Protein AF-A0A7S2I6R6-F1 (afdb_monomer_lite)

pLDDT: mean 76.91, std 14.5, range [29.58, 95.88]

Structure (mmCIF, N/CA/C/O backbone):
data_AF-A0A7S2I6R6-F1
#
_entry.id   AF-A0A7S2I6R6-F1
#
loop_
_atom_site.group_PDB
_atom_site.id
_atom_site.type_symbol
_atom_site.label_atom_id
_atom_site.label_alt_id
_atom_site.label_comp_id
_atom_site.label_asym_id
_atom_site.label_entity_id
_atom_site.label_seq_id
_atom_site.pdbx_PDB_ins_code
_atom_site.Cartn_x
_atom_site.Cartn_y
_atom_site.Cartn_z
_atom_site.occupancy
_atom_site.B_iso_or_equiv
_atom_site.auth_seq_id
_atom_site.auth_comp_id
_atom_site.auth_asym_id
_atom_site.auth_atom_id
_atom_site.pdbx_PDB_model_num
ATOM 1 N N . PRO A 1 1 ? -7.762 11.841 -21.781 1.00 38.41 1 PRO A N 1
ATOM 2 C CA . PRO A 1 1 ? -8.751 11.111 -20.954 1.00 38.41 1 PRO A CA 1
ATOM 3 C C . PRO A 1 1 ? -8.078 10.496 -19.719 1.00 38.41 1 PRO A C 1
ATOM 5 O O . PRO A 1 1 ? -7.236 9.614 -19.857 1.00 38.41 1 PRO A O 1
ATOM 8 N N . TYR A 1 2 ? -8.389 11.022 -18.534 1.00 29.58 2 TYR A N 1
ATOM 9 C CA . TYR A 1 2 ? -7.893 10.494 -17.261 1.00 29.58 2 TYR A CA 1
ATOM 10 C C . TYR A 1 2 ? -8.480 9.099 -17.013 1.00 29.58 2 TYR A C 1
ATOM 12 O O . TYR A 1 2 ? -9.667 8.882 -17.266 1.00 29.58 2 TYR A O 1
ATOM 20 N N . ARG A 1 3 ? -7.649 8.150 -16.565 1.00 45.06 3 ARG A N 1
ATOM 21 C CA . ARG A 1 3 ? -8.108 6.829 -16.115 1.00 45.06 3 ARG A CA 1
ATOM 22 C C . ARG A 1 3 ? -8.208 6.878 -14.596 1.00 45.06 3 ARG A C 1
ATOM 24 O O . ARG A 1 3 ? -7.299 7.355 -13.925 1.00 45.06 3 ARG A O 1
ATOM 31 N N . THR A 1 4 ? -9.317 6.397 -14.053 1.00 44.97 4 THR A N 1
ATOM 32 C CA . THR A 1 4 ? -9.467 6.268 -12.605 1.00 44.97 4 THR A CA 1
ATOM 33 C C . THR A 1 4 ? -8.579 5.120 -12.131 1.00 44.97 4 THR A C 1
ATOM 35 O O . THR A 1 4 ? -8.768 3.988 -12.580 1.00 44.97 4 THR A O 1
ATOM 38 N N . CYS A 1 5 ? -7.646 5.383 -11.216 1.00 53.59 5 CYS A N 1
ATOM 39 C CA . CYS A 1 5 ? -6.795 4.370 -10.577 1.00 53.59 5 CYS A CA 1
ATOM 40 C C . CYS A 1 5 ? -7.573 3.509 -9.552 1.00 53.59 5 CYS A C 1
ATOM 42 O O . CYS A 1 5 ? -7.037 3.124 -8.523 1.00 53.59 5 CYS A O 1
ATOM 44 N N . GLY A 1 6 ? -8.860 3.240 -9.797 1.00 50.69 6 GLY A N 1
ATOM 45 C CA . GLY A 1 6 ? -9.802 2.627 -8.856 1.00 50.69 6 GLY A CA 1
ATOM 46 C C . GLY A 1 6 ? -11.183 3.292 -8.901 1.00 50.69 6 GLY A C 1
ATOM 47 O O . GLY A 1 6 ? -11.328 4.425 -9.352 1.00 50.69 6 GLY A O 1
ATOM 48 N N . ARG A 1 7 ? -12.228 2.578 -8.463 1.00 43.31 7 ARG A N 1
ATOM 49 C CA . ARG A 1 7 ? -13.580 3.144 -8.289 1.00 43.31 7 ARG A CA 1
ATOM 50 C C . ARG A 1 7 ? -13.543 4.191 -7.169 1.00 43.31 7 ARG A C 1
ATOM 52 O O . ARG A 1 7 ? -12.806 3.998 -6.208 1.00 43.31 7 ARG A O 1
ATOM 59 N N . GLN A 1 8 ? -14.355 5.250 -7.268 1.00 38.25 8 GLN A N 1
ATOM 60 C CA . GLN A 1 8 ? -14.525 6.217 -6.179 1.00 38.25 8 GLN A CA 1
ATOM 61 C C . GLN A 1 8 ? -14.907 5.459 -4.904 1.00 38.25 8 GLN A C 1
ATOM 63 O O . GLN A 1 8 ? -15.956 4.816 -4.827 1.00 38.25 8 GLN A O 1
ATOM 68 N N . VAL A 1 9 ? -13.991 5.471 -3.950 1.00 46.72 9 VAL A N 1
ATOM 69 C CA . VAL A 1 9 ? -14.149 4.861 -2.640 1.00 46.72 9 VAL A CA 1
ATOM 70 C C . VAL A 1 9 ? -14.868 5.829 -1.722 1.00 46.72 9 VAL A C 1
ATOM 72 O O . VAL A 1 9 ? -14.730 7.039 -1.870 1.00 46.72 9 VAL A O 1
ATOM 75 N N . SER A 1 10 ? -15.580 5.307 -0.725 1.00 47.38 10 SER A N 1
ATOM 76 C CA . SER A 1 10 ? -16.106 6.106 0.392 1.00 47.38 10 SER A CA 1
ATOM 77 C C . SER A 1 10 ? -15.007 6.829 1.188 1.00 47.38 10 SER A C 1
ATOM 79 O O . SER A 1 10 ? -15.317 7.610 2.076 1.00 47.38 10 SER A O 1
ATOM 81 N N . CYS A 1 11 ? -13.738 6.544 0.889 1.00 54.91 11 CYS A N 1
ATOM 82 C CA . CYS A 1 11 ? -12.579 6.869 1.688 1.00 54.91 11 CYS A CA 1
ATOM 83 C C . CYS A 1 11 ? -11.327 6.969 0.806 1.00 54.91 11 CYS A C 1
ATOM 85 O O . CYS A 1 11 ? -10.865 5.964 0.263 1.00 54.91 11 CYS A O 1
ATOM 87 N N . GLU A 1 12 ? -10.795 8.177 0.642 1.00 52.97 12 GLU A N 1
ATOM 88 C CA . GLU A 1 12 ? -9.566 8.441 -0.103 1.00 52.97 12 GLU A CA 1
ATOM 89 C C . GLU A 1 12 ? -8.425 8.742 0.876 1.00 52.97 12 GLU A C 1
ATOM 91 O O . GLU A 1 12 ? -8.527 9.660 1.688 1.00 52.97 12 GLU A O 1
ATOM 96 N N . LEU A 1 13 ? -7.338 7.966 0.800 1.00 55.78 13 LEU A N 1
ATOM 97 C CA . LEU A 1 13 ? -6.190 8.106 1.697 1.00 55.78 13 LEU A CA 1
ATOM 98 C C . LEU A 1 13 ? -5.440 9.411 1.387 1.00 55.78 13 LEU A C 1
ATOM 100 O O . LEU A 1 13 ? -4.683 9.478 0.420 1.00 55.78 13 LEU A O 1
ATOM 104 N N . THR A 1 14 ? -5.608 10.443 2.217 1.00 53.66 14 THR A N 1
ATOM 105 C CA . THR A 1 14 ? -4.808 11.674 2.122 1.00 53.66 14 THR A CA 1
ATOM 106 C C . THR A 1 14 ? -3.714 11.693 3.182 1.00 53.66 14 THR A C 1
ATOM 108 O O . THR A 1 14 ? -3.999 11.760 4.376 1.00 53.66 14 THR A O 1
ATOM 111 N N . PHE A 1 15 ? -2.450 11.694 2.761 1.00 55.38 15 PHE A N 1
ATOM 112 C CA . PHE A 1 15 ? -1.300 11.642 3.672 1.00 55.38 15 PHE A CA 1
ATOM 113 C C . PHE A 1 15 ? -0.752 13.027 4.089 1.00 55.38 15 PHE A C 1
ATOM 115 O O . PHE A 1 15 ? 0.248 13.128 4.797 1.00 55.38 15 PHE A O 1
ATOM 122 N N . GLY A 1 16 ? -1.432 14.115 3.705 1.00 42.81 16 GLY A N 1
ATOM 123 C CA . GLY A 1 16 ? -0.960 15.501 3.857 1.00 42.81 16 GLY A CA 1
ATOM 124 C C . GLY A 1 16 ? -0.881 16.065 5.286 1.00 42.81 16 GLY A C 1
ATOM 125 O O . GLY A 1 16 ? -0.536 17.233 5.444 1.00 42.81 16 GLY A O 1
ATOM 126 N N . LYS A 1 17 ? -1.210 15.286 6.328 1.00 46.38 17 LYS A N 1
ATOM 127 C CA . LYS A 1 17 ? -1.156 15.713 7.747 1.00 46.38 17 LYS A CA 1
ATOM 128 C C . LYS A 1 17 ? -0.178 14.904 8.606 1.00 46.38 17 LYS A C 1
ATOM 130 O O . LYS A 1 17 ? -0.161 15.060 9.825 1.00 46.38 17 LYS A O 1
ATOM 135 N N . SER A 1 18 ? 0.613 14.030 7.996 1.00 51.03 18 SER A N 1
ATOM 136 C CA . SER A 1 18 ? 1.527 13.144 8.711 1.00 51.03 18 SER A CA 1
ATOM 137 C C . SER A 1 18 ? 2.811 13.854 9.135 1.00 51.03 18 SER A C 1
ATOM 139 O O . SER A 1 18 ? 3.472 14.507 8.331 1.00 51.03 18 SER A O 1
ATOM 141 N N . THR A 1 19 ? 3.198 13.690 10.399 1.00 49.16 19 THR A N 1
ATOM 142 C CA . THR A 1 19 ? 4.530 14.064 10.890 1.00 49.16 19 THR A CA 1
ATOM 143 C C . THR A 1 19 ? 5.494 12.907 10.666 1.00 49.16 19 THR A C 1
ATOM 145 O O . THR A 1 19 ? 5.375 11.866 11.310 1.00 49.16 19 THR A O 1
ATOM 148 N N . PHE A 1 20 ? 6.443 13.096 9.750 1.00 55.03 20 PHE A N 1
ATOM 149 C CA . PHE A 1 20 ? 7.509 12.139 9.460 1.00 55.03 20 PHE A CA 1
ATOM 150 C C . PHE A 1 20 ? 8.756 12.474 10.273 1.00 55.03 20 PHE A C 1
ATOM 152 O O . PHE A 1 20 ? 9.159 13.633 10.355 1.00 55.03 20 PHE A O 1
ATOM 159 N N . GLY A 1 21 ? 9.377 11.451 10.850 1.00 45.06 21 GLY A N 1
ATOM 160 C CA . GLY A 1 21 ? 10.742 11.519 11.359 1.00 45.06 21 GLY A CA 1
ATOM 161 C C . GLY A 1 21 ? 11.643 10.622 10.518 1.00 45.06 21 GLY A C 1
ATOM 162 O O . GLY A 1 21 ? 11.170 9.664 9.908 1.00 45.06 21 GLY A O 1
ATOM 163 N N . THR A 1 22 ? 12.945 10.900 10.497 1.00 49.72 22 THR A N 1
ATOM 164 C CA . THR A 1 22 ? 13.928 9.932 9.999 1.00 49.72 22 THR A CA 1
ATOM 165 C C . THR A 1 22 ? 13.887 8.714 10.919 1.00 49.72 22 THR A C 1
ATOM 167 O O . THR A 1 22 ? 14.319 8.793 12.068 1.00 49.72 22 THR A O 1
ATOM 170 N N . LEU A 1 23 ? 13.325 7.607 10.439 1.00 56.19 23 LEU A N 1
ATOM 171 C CA . LEU A 1 23 ? 13.268 6.352 11.182 1.00 56.19 23 LEU A CA 1
ATOM 172 C C . LEU A 1 23 ? 14.428 5.469 10.731 1.00 56.19 23 LEU A C 1
ATOM 174 O O . LEU A 1 23 ? 14.513 5.099 9.563 1.00 56.19 23 LEU A O 1
ATOM 178 N N . SER A 1 24 ? 15.324 5.153 11.661 1.00 51.16 24 SER A N 1
ATOM 179 C CA . SER A 1 24 ? 16.373 4.151 11.496 1.00 51.16 24 SER A CA 1
ATOM 180 C C . SER A 1 24 ? 16.211 3.079 12.574 1.00 51.16 24 SER A C 1
ATOM 182 O O . SER A 1 24 ? 15.862 3.380 13.715 1.00 51.16 24 SER A O 1
ATOM 184 N N . GLY A 1 25 ? 16.427 1.817 12.206 1.00 56.78 25 GLY A N 1
ATOM 185 C CA . GLY A 1 25 ? 16.282 0.671 13.106 1.00 56.78 25 GLY A CA 1
ATOM 186 C C . GLY A 1 25 ? 15.392 -0.438 12.545 1.00 56.78 25 GLY A C 1
ATOM 187 O O . GLY A 1 25 ? 14.707 -0.276 11.535 1.00 56.78 25 GLY A O 1
ATOM 188 N N . SER A 1 26 ? 15.432 -1.594 13.205 1.00 64.44 26 SER A N 1
ATOM 189 C CA . SER A 1 26 ? 14.762 -2.829 12.776 1.00 64.44 26 SER A CA 1
ATOM 190 C C . SER A 1 26 ? 13.263 -2.876 13.084 1.00 64.44 26 SER A C 1
ATOM 192 O O . SER A 1 26 ? 12.553 -3.687 12.493 1.00 64.44 26 SER A O 1
ATOM 194 N N . ALA A 1 27 ? 12.781 -2.010 13.976 1.00 75.81 27 ALA A N 1
ATOM 195 C CA . ALA A 1 27 ? 11.371 -1.849 14.298 1.00 75.81 27 ALA A CA 1
ATOM 196 C C . ALA A 1 27 ? 11.008 -0.366 14.280 1.00 75.81 27 ALA A C 1
ATOM 198 O O . ALA A 1 27 ? 11.709 0.464 14.861 1.00 75.81 27 ALA A O 1
ATOM 199 N N . TRP A 1 28 ? 9.910 -0.038 13.612 1.00 82.12 28 TRP A N 1
ATOM 200 C CA . TRP A 1 28 ? 9.432 1.332 13.488 1.00 82.12 28 TRP A CA 1
ATOM 201 C C . TRP A 1 28 ? 7.915 1.353 13.333 1.00 82.12 28 TRP A C 1
ATOM 203 O O . TRP A 1 28 ? 7.313 0.373 12.897 1.00 82.12 28 TRP A O 1
ATOM 213 N N . SER A 1 29 ? 7.291 2.473 13.687 1.00 85.25 29 SER A N 1
ATOM 214 C CA . SER A 1 29 ? 5.860 2.678 13.487 1.00 85.25 29 SER A CA 1
ATOM 215 C C . SER A 1 29 ? 5.602 4.087 12.974 1.00 85.25 29 SER A C 1
ATOM 217 O O . SER A 1 29 ? 6.142 5.054 13.513 1.00 85.25 29 SER A O 1
ATOM 219 N N . VAL A 1 30 ? 4.793 4.196 11.922 1.00 83.62 30 VAL A N 1
ATOM 220 C CA . VAL A 1 30 ? 4.329 5.470 11.370 1.00 83.62 30 VAL A CA 1
ATOM 221 C C . VAL A 1 30 ? 2.817 5.494 11.391 1.00 83.62 30 VAL A C 1
ATOM 223 O O . VAL A 1 30 ? 2.160 4.597 10.866 1.00 83.62 30 VAL A O 1
ATOM 226 N N . ARG A 1 31 ? 2.273 6.561 11.972 1.00 85.00 31 ARG A N 1
ATOM 227 C CA . ARG A 1 31 ? 0.846 6.849 11.967 1.00 85.00 31 ARG A CA 1
ATOM 228 C C . ARG A 1 31 ? 0.546 7.913 10.927 1.00 85.00 31 ARG A C 1
ATOM 230 O O . ARG A 1 31 ? 1.072 9.023 10.980 1.00 85.00 31 ARG A O 1
ATOM 237 N N . TYR A 1 32 ? -0.354 7.578 10.023 1.00 81.62 32 TYR A N 1
ATOM 238 C CA . TYR A 1 32 ? -0.952 8.493 9.076 1.00 81.62 32 TYR A CA 1
ATOM 239 C C . TYR A 1 32 ? -2.341 8.865 9.602 1.00 81.62 32 TYR A C 1
ATOM 241 O O . TYR A 1 32 ? -3.229 8.008 9.618 1.00 81.62 32 TYR A O 1
ATOM 249 N N . PRO A 1 33 ? -2.525 10.093 10.118 1.00 81.69 33 PRO A N 1
ATOM 250 C CA . PRO A 1 33 ? -3.761 10.463 10.777 1.00 81.69 33 PRO A CA 1
ATOM 251 C C . PRO A 1 33 ? -4.868 10.763 9.767 1.00 81.69 33 PRO A C 1
ATOM 253 O O . PRO A 1 33 ? -4.613 11.408 8.750 1.00 81.69 33 PRO A O 1
ATOM 256 N N . ARG A 1 34 ? -6.105 10.377 10.100 1.00 81.19 34 ARG A N 1
ATOM 257 C CA . ARG A 1 34 ? -7.321 10.672 9.320 1.00 81.19 34 ARG A CA 1
ATOM 258 C C . ARG A 1 34 ? -7.172 10.354 7.830 1.00 81.19 34 ARG A C 1
ATOM 260 O O . ARG A 1 34 ? -7.457 11.187 6.974 1.00 81.19 34 ARG A O 1
ATOM 267 N N . VAL A 1 35 ? -6.717 9.142 7.527 1.00 77.56 35 VAL A N 1
ATOM 268 C CA . VAL A 1 35 ? -6.674 8.635 6.150 1.00 77.56 35 VAL A CA 1
ATOM 269 C C . VAL A 1 35 ? -8.066 8.282 5.618 1.00 77.56 35 VAL A C 1
ATOM 271 O O . VAL A 1 35 ? -8.223 8.028 4.431 1.00 77.56 35 VAL A O 1
ATOM 274 N N . CYS A 1 36 ? -9.065 8.235 6.498 1.00 76.62 36 CYS A N 1
ATOM 275 C CA . CYS A 1 36 ? -10.445 7.914 6.176 1.00 76.62 36 CYS A CA 1
ATOM 276 C C . CYS A 1 36 ? -11.395 8.656 7.106 1.00 76.62 36 CYS A C 1
ATOM 278 O O . CYS A 1 36 ? -11.098 8.758 8.296 1.00 76.62 36 CYS A O 1
ATOM 280 N N . ASP A 1 37 ? -12.563 9.040 6.602 1.00 77.75 37 ASP A N 1
ATOM 281 C CA . ASP A 1 37 ? -13.734 9.343 7.423 1.00 77.75 37 ASP A CA 1
ATOM 282 C C . ASP A 1 37 ? -14.814 8.300 7.095 1.00 77.75 37 ASP A C 1
ATOM 284 O O . ASP A 1 37 ? -15.485 8.383 6.067 1.00 77.75 37 ASP A O 1
ATOM 288 N N . ASP A 1 38 ? -14.948 7.276 7.939 1.00 75.94 38 ASP A N 1
ATOM 289 C CA . ASP A 1 38 ? -15.975 6.243 7.785 1.00 75.94 38 ASP A CA 1
ATOM 290 C C . ASP A 1 38 ? -17.261 6.660 8.512 1.00 75.94 38 ASP A C 1
ATOM 292 O O . ASP A 1 38 ? -17.224 7.199 9.620 1.00 75.94 38 ASP A O 1
ATOM 296 N N . ALA A 1 39 ? -18.418 6.419 7.893 1.00 73.38 39 ALA A N 1
ATOM 297 C CA . ALA A 1 39 ? -19.704 6.853 8.439 1.00 73.38 39 ALA A CA 1
ATOM 298 C C . ALA A 1 39 ? -20.082 6.144 9.755 1.00 73.38 39 ALA A C 1
ATOM 300 O O . ALA A 1 39 ? -20.822 6.713 10.556 1.00 73.38 39 ALA A O 1
ATOM 301 N N . GLU A 1 40 ? -19.595 4.920 9.982 1.00 73.00 40 GLU A N 1
ATOM 302 C CA . GLU A 1 40 ? -19.869 4.121 11.181 1.00 73.00 40 GLU A CA 1
ATOM 303 C C . GLU A 1 40 ? -18.715 4.218 12.197 1.00 73.00 40 GLU A C 1
ATOM 305 O O . GLU A 1 40 ? -18.954 4.400 13.392 1.00 73.00 40 GLU A O 1
ATOM 310 N N . ALA A 1 41 ? -17.463 4.117 11.740 1.00 71.44 41 ALA A N 1
ATOM 311 C CA . ALA A 1 41 ? -16.276 4.106 12.598 1.00 71.44 41 ALA A CA 1
ATOM 312 C C . ALA A 1 41 ? -15.730 5.506 12.936 1.00 71.44 41 ALA A C 1
ATOM 314 O O . ALA A 1 41 ? -14.920 5.643 13.860 1.00 71.44 41 ALA A O 1
ATOM 315 N N . GLY A 1 42 ? -16.180 6.543 12.225 1.00 82.12 42 GLY A N 1
ATOM 316 C CA . GLY A 1 42 ? -15.641 7.894 12.328 1.00 82.12 42 GLY A CA 1
ATOM 317 C C . GLY A 1 42 ? -14.271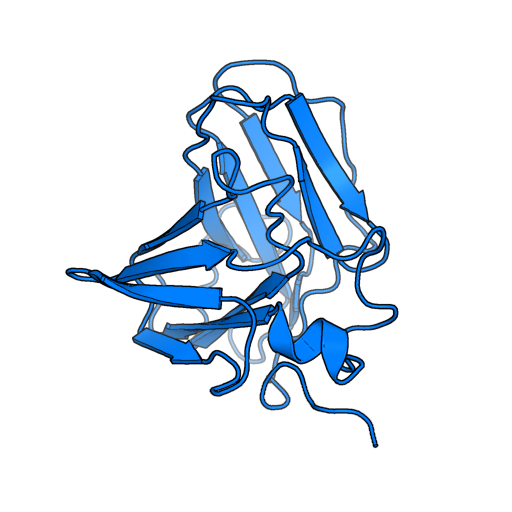 8.027 11.645 1.00 82.12 42 GLY A C 1
ATOM 318 O O . GLY A 1 42 ? -13.942 7.245 10.750 1.00 82.12 42 GLY A O 1
ATOM 319 N N . PRO A 1 43 ? -13.455 9.025 12.030 1.00 87.38 43 PRO A N 1
ATOM 320 C CA . PRO A 1 43 ? -12.137 9.223 11.437 1.00 87.38 43 PRO A CA 1
ATOM 321 C C . PRO A 1 43 ? -11.200 8.047 11.761 1.00 87.38 43 PRO A C 1
ATOM 323 O O . PRO A 1 43 ? -11.127 7.603 12.910 1.00 87.38 43 PRO A O 1
ATOM 326 N N . ILE A 1 44 ? -10.449 7.572 10.766 1.00 86.56 44 ILE A N 1
ATOM 327 C CA . ILE A 1 44 ? -9.536 6.420 10.856 1.00 86.56 44 ILE A CA 1
ATOM 328 C C . ILE A 1 44 ? -8.103 6.864 10.558 1.00 86.56 44 ILE A C 1
ATOM 330 O O . ILE A 1 44 ? -7.855 7.573 9.584 1.00 86.56 44 ILE A O 1
ATOM 334 N N . ASP A 1 45 ? -7.154 6.387 11.357 1.00 87.81 45 ASP A N 1
ATOM 335 C CA . ASP A 1 45 ? -5.722 6.469 11.085 1.00 87.81 45 ASP A CA 1
ATOM 336 C C . ASP A 1 45 ? -5.215 5.147 10.485 1.00 87.81 45 ASP A C 1
ATOM 338 O O . ASP A 1 45 ? -5.658 4.063 10.876 1.00 87.81 45 ASP A O 1
ATOM 342 N N . LEU A 1 46 ? -4.231 5.228 9.586 1.00 86.25 46 LEU A N 1
ATOM 343 C CA . LEU A 1 46 ? -3.428 4.079 9.166 1.00 86.25 46 LEU A CA 1
ATOM 344 C C . LEU A 1 46 ? -2.150 4.045 9.997 1.00 86.25 46 LEU A C 1
ATOM 346 O O . LEU A 1 46 ? -1.403 5.021 10.029 1.00 86.25 46 LEU A O 1
ATOM 350 N N . VAL A 1 47 ? -1.862 2.911 10.619 1.00 88.19 47 VAL A N 1
ATOM 351 C CA . VAL A 1 47 ? -0.592 2.657 11.298 1.00 88.19 47 VAL A CA 1
ATOM 352 C C . VAL A 1 47 ? 0.178 1.618 10.497 1.00 88.19 47 VAL A C 1
ATOM 354 O O . VAL A 1 47 ? -0.293 0.496 10.325 1.00 88.19 47 VAL A O 1
ATOM 357 N N . LEU A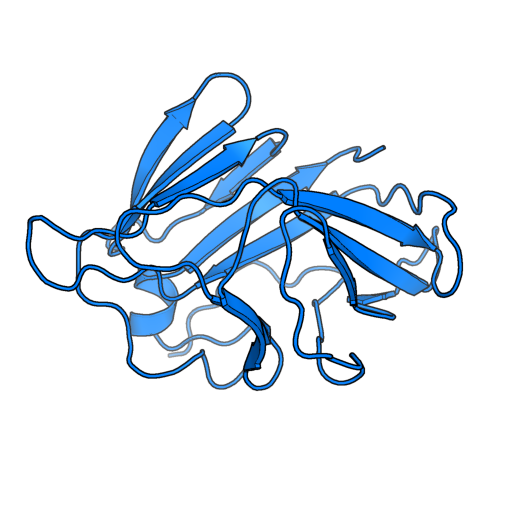 1 48 ? 1.353 1.996 9.998 1.00 87.00 48 LEU A N 1
ATOM 358 C CA . LEU A 1 48 ? 2.314 1.065 9.416 1.00 87.00 48 LEU A CA 1
ATOM 359 C C . LEU A 1 48 ? 3.352 0.704 10.470 1.00 87.00 48 LEU A C 1
ATOM 361 O O . LEU A 1 48 ? 4.006 1.592 11.014 1.00 87.00 48 LEU A O 1
ATOM 365 N N . THR A 1 49 ? 3.520 -0.588 10.725 1.00 88.88 49 THR A N 1
ATOM 366 C CA . THR A 1 49 ? 4.526 -1.117 11.649 1.00 88.88 49 THR A CA 1
ATOM 367 C C . THR A 1 49 ? 5.525 -1.950 10.868 1.00 88.88 49 THR A C 1
ATOM 369 O O . THR A 1 49 ? 5.168 -2.976 10.290 1.00 88.88 49 THR A O 1
ATOM 372 N N . GLY A 1 50 ? 6.778 -1.508 10.830 1.00 87.75 50 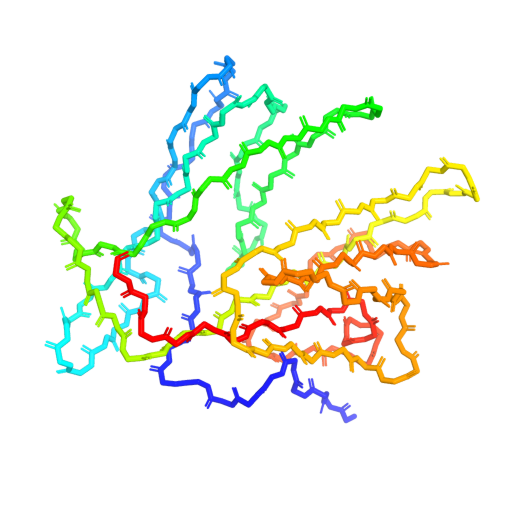GLY A N 1
ATOM 373 C CA . GLY A 1 50 ? 7.866 -2.231 10.189 1.00 87.75 50 GLY A CA 1
ATOM 374 C C . GLY A 1 50 ? 8.536 -3.229 11.124 1.00 87.75 50 GLY A C 1
ATOM 375 O O . GLY A 1 50 ? 8.801 -2.927 12.285 1.00 87.75 50 GLY A O 1
ATOM 376 N N . HIS A 1 51 ? 8.864 -4.396 10.572 1.00 86.25 51 HIS A N 1
ATOM 377 C CA . HIS A 1 51 ? 9.579 -5.499 11.235 1.00 86.25 51 HIS A CA 1
ATOM 378 C C . HIS A 1 51 ? 10.970 -5.727 10.639 1.00 86.25 51 HIS A C 1
ATOM 380 O O . HIS A 1 51 ? 11.564 -6.800 10.757 1.00 86.25 51 HIS A O 1
ATOM 386 N N . SER A 1 52 ? 11.439 -4.774 9.845 1.00 84.56 52 SER A N 1
ATOM 387 C CA . SER A 1 52 ? 12.692 -4.846 9.110 1.00 84.56 52 SER A CA 1
ATOM 388 C C . SER A 1 52 ? 13.238 -3.442 8.917 1.00 84.56 52 SER A C 1
ATOM 390 O O . SER A 1 52 ? 12.479 -2.470 8.879 1.00 84.56 52 SER A O 1
ATOM 392 N N . GLU A 1 53 ? 14.554 -3.355 8.750 1.00 79.88 53 GLU A N 1
ATOM 393 C CA . GLU A 1 53 ? 15.213 -2.090 8.457 1.00 79.88 53 GLU A CA 1
ATOM 394 C C . GLU A 1 53 ? 14.726 -1.517 7.125 1.00 79.88 53 GLU A C 1
ATOM 396 O O . GLU A 1 53 ? 14.702 -2.191 6.091 1.00 79.88 53 GLU A O 1
ATOM 401 N N . VAL A 1 54 ? 14.366 -0.240 7.171 1.00 80.44 54 VAL A N 1
ATOM 402 C CA . VAL A 1 54 ? 14.103 0.603 6.007 1.00 80.44 54 VAL A CA 1
ATOM 403 C C . VAL A 1 54 ? 15.089 1.762 6.029 1.00 80.44 54 VAL A C 1
ATOM 405 O O . VAL A 1 54 ? 15.639 2.107 7.074 1.00 80.44 54 VAL A O 1
ATOM 408 N N . GLN A 1 55 ? 15.330 2.363 4.869 1.00 80.19 55 GLN A N 1
ATOM 409 C CA . GLN A 1 55 ? 16.158 3.562 4.768 1.00 80.19 55 GLN A CA 1
ATOM 410 C C . GLN A 1 55 ? 15.395 4.808 5.230 1.00 80.19 55 GLN A C 1
ATOM 412 O O . GLN A 1 55 ? 16.001 5.750 5.736 1.00 80.19 55 GLN A O 1
ATOM 417 N N . GLY A 1 56 ? 14.074 4.815 5.053 1.00 76.62 56 GLY A N 1
ATOM 418 C CA . GLY A 1 56 ? 13.226 5.911 5.490 1.00 76.62 56 GLY A CA 1
ATOM 419 C C . GLY A 1 56 ? 11.749 5.648 5.237 1.00 76.62 56 GLY A C 1
ATOM 420 O O . GLY A 1 56 ? 11.377 4.791 4.433 1.00 76.62 56 GLY A O 1
ATOM 421 N N . VAL A 1 57 ? 10.918 6.411 5.940 1.00 76.06 57 VAL A N 1
ATOM 422 C CA . VAL A 1 57 ? 9.475 6.498 5.719 1.00 76.06 57 VAL A CA 1
ATOM 423 C C . VAL A 1 57 ? 9.122 7.975 5.633 1.00 76.06 57 VAL A C 1
ATOM 425 O O . VAL A 1 57 ? 9.600 8.777 6.436 1.00 76.06 57 VAL A O 1
ATOM 428 N N . GLY A 1 58 ? 8.315 8.344 4.648 1.00 74.44 58 GLY A N 1
ATOM 429 C CA . GLY A 1 58 ? 8.051 9.734 4.308 1.00 74.44 58 GLY A CA 1
ATOM 430 C C . GLY A 1 58 ? 6.700 9.939 3.639 1.00 74.44 58 GLY A C 1
ATOM 431 O O . GLY A 1 58 ? 5.832 9.059 3.639 1.00 74.44 58 GLY A O 1
ATOM 432 N N . SER A 1 59 ? 6.550 11.121 3.046 1.00 75.38 59 SER A N 1
ATOM 433 C CA . SER A 1 59 ? 5.486 11.420 2.091 1.00 75.38 59 SER A CA 1
ATOM 434 C C . SER A 1 59 ? 6.062 11.991 0.808 1.00 75.38 59 SER A C 1
ATOM 436 O O . SER A 1 59 ? 7.062 12.706 0.824 1.00 75.38 59 SER A O 1
ATOM 438 N N . SER A 1 60 ? 5.368 11.711 -0.289 1.00 72.12 60 SER A N 1
ATOM 439 C CA . SER A 1 60 ? 5.586 12.332 -1.587 1.00 72.12 60 SER A CA 1
ATOM 440 C C . SER A 1 60 ? 4.247 12.880 -2.066 1.00 72.12 60 SER A C 1
ATOM 442 O O . SER A 1 60 ? 3.364 12.134 -2.487 1.00 72.12 60 SER A O 1
ATOM 444 N N . GLY A 1 61 ? 4.043 14.189 -1.900 1.00 71.75 61 GLY A N 1
ATOM 445 C CA . GLY A 1 61 ? 2.750 14.825 -2.158 1.00 71.75 61 GLY A CA 1
ATOM 446 C C . GLY A 1 61 ? 1.632 14.216 -1.296 1.00 71.75 61 GLY A C 1
ATOM 447 O O . GLY A 1 61 ? 1.781 14.149 -0.074 1.00 71.75 61 GLY A O 1
ATOM 448 N N . PRO A 1 62 ? 0.507 13.771 -1.886 1.00 71.81 62 PRO A N 1
ATOM 449 C CA . PRO A 1 62 ? -0.591 13.192 -1.126 1.00 71.81 62 PRO A CA 1
ATOM 450 C C . PRO A 1 62 ? -0.366 11.725 -0.744 1.00 71.81 62 PRO A C 1
ATOM 452 O O . PRO A 1 62 ? -1.305 11.154 -0.206 1.00 71.81 62 PRO A O 1
ATOM 455 N N . TYR A 1 63 ? 0.813 11.131 -0.992 1.00 75.88 63 TYR A N 1
ATOM 456 C CA . TYR A 1 63 ? 1.119 9.707 -0.783 1.00 75.88 63 TYR A CA 1
ATOM 457 C C . TYR A 1 63 ? 2.111 9.458 0.355 1.00 75.88 63 TYR A C 1
ATOM 459 O O . TYR A 1 63 ? 2.984 10.285 0.613 1.00 75.88 63 TYR A O 1
ATOM 467 N N . GLY A 1 64 ? 2.026 8.285 0.988 1.00 75.56 64 GLY A N 1
ATOM 468 C CA . GLY A 1 64 ? 3.093 7.747 1.834 1.00 75.56 64 GLY A CA 1
ATOM 469 C C . GLY A 1 64 ? 4.210 7.115 0.997 1.00 75.56 64 GLY A C 1
ATOM 470 O O . GLY A 1 64 ? 3.947 6.517 -0.044 1.00 75.56 64 GLY A O 1
ATOM 471 N N . GLU A 1 65 ? 5.450 7.229 1.463 1.00 77.69 65 GLU A N 1
ATOM 472 C CA . GLU A 1 65 ? 6.635 6.652 0.822 1.00 77.69 65 GLU A CA 1
ATOM 473 C C . GLU A 1 65 ? 7.417 5.792 1.822 1.00 77.69 65 GLU A C 1
ATOM 475 O O . GLU A 1 65 ? 7.570 6.170 2.984 1.00 77.69 65 GLU A O 1
ATOM 480 N N . VAL A 1 66 ? 7.928 4.645 1.366 1.00 78.38 66 VAL A N 1
ATOM 481 C CA . VAL A 1 66 ? 8.859 3.796 2.122 1.00 78.38 66 VAL A CA 1
ATOM 482 C C . VAL A 1 66 ? 10.071 3.517 1.244 1.00 78.38 66 VAL A C 1
ATOM 484 O O . VAL A 1 66 ? 9.940 2.947 0.162 1.00 78.38 66 VAL A O 1
ATOM 487 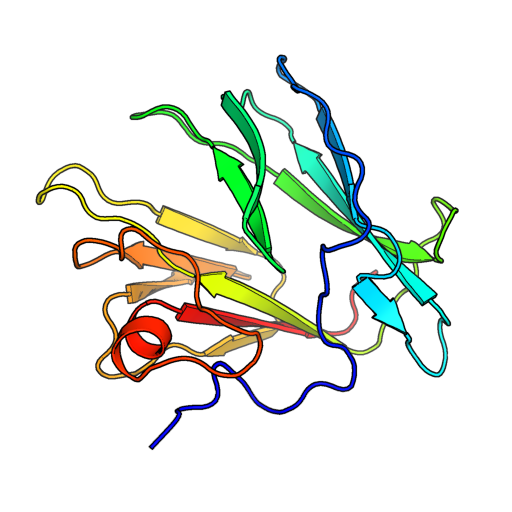N N . THR A 1 67 ? 11.257 3.882 1.720 1.00 79.94 67 THR A N 1
ATOM 488 C CA . THR A 1 67 ? 12.517 3.665 1.006 1.00 79.94 67 THR A CA 1
ATOM 489 C C . THR A 1 67 ? 13.190 2.393 1.518 1.00 79.94 67 THR A C 1
ATOM 491 O O . THR A 1 67 ? 13.522 2.285 2.701 1.00 79.94 67 THR A O 1
ATOM 494 N N . ILE A 1 68 ? 13.423 1.424 0.632 1.00 79.81 68 ILE A N 1
ATOM 495 C CA . ILE A 1 68 ? 14.081 0.148 0.951 1.00 79.81 68 ILE A CA 1
ATOM 496 C C . ILE A 1 68 ? 15.438 0.107 0.231 1.00 79.81 68 ILE A C 1
ATOM 498 O O . ILE A 1 68 ? 15.472 0.334 -0.980 1.00 79.81 68 ILE A O 1
ATOM 502 N N . PRO A 1 69 ? 16.559 -0.194 0.920 1.00 79.44 69 PRO A N 1
ATOM 503 C CA . PRO A 1 69 ? 17.855 -0.309 0.260 1.00 79.44 69 PRO A CA 1
ATOM 504 C C . PRO A 1 69 ? 17.862 -1.400 -0.818 1.00 79.44 69 PRO A C 1
ATOM 506 O O . PRO A 1 69 ? 17.250 -2.459 -0.659 1.00 79.44 69 PRO A O 1
ATOM 509 N N . ALA A 1 70 ? 18.622 -1.179 -1.892 1.00 80.50 70 ALA A N 1
ATOM 510 C CA . ALA A 1 70 ? 18.768 -2.161 -2.962 1.00 80.50 70 ALA A CA 1
ATOM 511 C C . ALA A 1 70 ? 19.239 -3.527 -2.422 1.00 80.50 70 ALA A C 1
ATOM 513 O O . ALA A 1 70 ? 20.144 -3.616 -1.589 1.00 80.50 70 ALA A O 1
ATOM 514 N N . GLY A 1 71 ? 18.609 -4.605 -2.898 1.00 81.81 71 GLY A N 1
ATOM 515 C CA . GLY A 1 71 ? 18.905 -5.976 -2.464 1.00 81.81 71 GLY A CA 1
ATOM 516 C C . GLY A 1 71 ? 18.388 -6.339 -1.066 1.00 81.81 71 GLY A C 1
ATOM 517 O O . GLY A 1 71 ? 18.690 -7.428 -0.576 1.00 81.81 71 GLY A O 1
ATOM 518 N N . LYS A 1 72 ? 17.620 -5.460 -0.412 1.00 85.62 72 LYS A N 1
ATOM 519 C CA . LYS A 1 72 ? 16.951 -5.735 0.866 1.00 85.62 72 LYS A CA 1
ATOM 520 C C . LYS A 1 72 ? 15.452 -5.939 0.667 1.00 85.62 72 LYS A C 1
ATOM 522 O O . LYS A 1 72 ? 14.891 -5.666 -0.390 1.00 85.62 72 LYS A O 1
ATOM 527 N N . SER A 1 73 ? 14.808 -6.438 1.711 1.00 86.62 73 SER A N 1
ATOM 528 C CA . SER A 1 73 ? 13.359 -6.588 1.795 1.00 86.62 73 SER A CA 1
ATOM 529 C C . SER A 1 73 ? 12.877 -6.007 3.112 1.00 86.62 73 SER A C 1
ATOM 531 O O . SER A 1 73 ? 13.529 -6.218 4.136 1.00 86.62 73 SER A O 1
ATOM 533 N N . ALA A 1 74 ? 11.718 -5.358 3.094 1.00 85.50 74 ALA A N 1
ATOM 534 C CA . ALA A 1 74 ? 11.033 -4.937 4.304 1.00 85.50 74 ALA A CA 1
ATOM 535 C C . ALA A 1 74 ? 9.735 -5.726 4.481 1.00 85.50 74 ALA A C 1
ATOM 537 O O . ALA A 1 74 ? 9.011 -5.971 3.514 1.00 85.50 74 ALA A O 1
ATOM 538 N N . ARG A 1 75 ? 9.437 -6.106 5.725 1.00 90.50 75 ARG A N 1
ATOM 539 C CA . ARG A 1 75 ? 8.119 -6.596 6.128 1.00 90.50 75 ARG A CA 1
ATOM 540 C C . ARG A 1 75 ? 7.429 -5.522 6.955 1.00 90.50 75 ARG A C 1
ATOM 542 O O . ARG A 1 75 ? 8.035 -4.971 7.872 1.00 90.50 75 ARG A O 1
ATOM 549 N N . MET A 1 76 ? 6.167 -5.260 6.640 1.00 88.44 76 MET A N 1
ATOM 550 C CA . MET A 1 76 ? 5.339 -4.277 7.330 1.00 88.44 76 MET A CA 1
ATOM 551 C C . MET A 1 76 ? 3.945 -4.849 7.556 1.00 88.44 76 MET A C 1
ATOM 553 O O . MET A 1 76 ? 3.436 -5.560 6.688 1.00 88.44 76 MET A O 1
ATOM 557 N N . ASP A 1 77 ? 3.340 -4.491 8.681 1.00 90.75 77 ASP A N 1
ATOM 558 C CA . ASP A 1 77 ? 1.918 -4.693 8.935 1.00 90.75 77 ASP A CA 1
ATOM 559 C C . ASP A 1 77 ? 1.197 -3.343 8.862 1.00 90.75 77 ASP A C 1
ATOM 561 O O . ASP A 1 77 ? 1.729 -2.316 9.291 1.00 90.75 77 ASP A O 1
ATOM 565 N N . ALA A 1 78 ? -0.010 -3.353 8.303 1.00 87.69 78 ALA A N 1
ATOM 566 C CA . ALA A 1 78 ? -0.874 -2.189 8.186 1.00 87.69 78 ALA A CA 1
ATOM 567 C C . ALA A 1 78 ? -2.116 -2.388 9.059 1.00 87.69 78 ALA A C 1
ATOM 569 O O . ALA A 1 78 ? -2.854 -3.352 8.860 1.00 87.69 78 ALA A O 1
ATOM 570 N N . SER A 1 79 ? -2.359 -1.460 9.982 1.00 89.75 79 SER A N 1
ATOM 571 C CA . SER A 1 79 ? -3.501 -1.491 10.898 1.00 89.75 79 SER A CA 1
ATOM 572 C C . SER A 1 79 ? -4.354 -0.238 10.749 1.00 89.75 79 SER A C 1
ATOM 574 O O . SER A 1 79 ? -3.827 0.870 10.649 1.00 89.75 79 SER A O 1
ATOM 576 N N . LEU A 1 80 ? -5.677 -0.405 10.778 1.00 88.50 80 LEU A N 1
ATOM 577 C CA . LEU A 1 80 ? -6.634 0.700 10.765 1.00 88.50 80 LEU A CA 1
ATOM 578 C C . LEU A 1 80 ? -7.207 0.908 12.164 1.00 88.50 80 LEU A C 1
ATOM 580 O O . LEU A 1 80 ? -7.858 0.022 12.720 1.00 88.50 80 LEU A O 1
ATOM 584 N N . VAL A 1 81 ? -6.978 2.090 12.727 1.00 90.81 81 VAL A N 1
ATOM 585 C CA . VAL A 1 81 ? -7.368 2.432 14.102 1.00 90.81 81 VAL A CA 1
ATOM 586 C C . VAL A 1 81 ? -8.202 3.705 14.128 1.00 90.81 81 VAL A C 1
ATOM 588 O O . VAL A 1 81 ? -8.088 4.548 13.242 1.00 90.81 81 VAL A O 1
ATOM 591 N N . ARG A 1 82 ? -9.065 3.866 15.131 1.00 90.88 82 ARG A N 1
ATOM 592 C CA . ARG A 1 82 ? -9.855 5.091 15.307 1.00 90.88 82 ARG A CA 1
ATOM 593 C C . ARG A 1 82 ? -8.913 6.257 15.567 1.00 90.88 82 ARG A C 1
ATOM 595 O O . ARG A 1 82 ? -7.959 6.114 16.340 1.00 90.88 82 ARG A O 1
ATOM 602 N N . ALA A 1 83 ? -9.191 7.400 14.949 1.00 89.81 83 ALA A N 1
ATOM 603 C CA . ALA A 1 83 ? -8.247 8.504 14.912 1.00 89.81 83 ALA A CA 1
ATOM 604 C C . ALA A 1 83 ? -7.814 8.968 16.304 1.00 89.81 83 ALA A C 1
ATOM 606 O O . ALA A 1 83 ? -8.638 9.179 17.195 1.00 89.81 83 ALA A O 1
ATOM 607 N N . GLY A 1 84 ? -6.502 9.136 16.476 1.00 86.75 84 GLY A N 1
ATOM 608 C CA . GLY A 1 84 ? -5.898 9.527 17.751 1.00 86.75 84 GLY A CA 1
ATOM 609 C C . GLY A 1 84 ? -5.894 8.434 18.826 1.00 86.75 84 GLY A C 1
ATOM 610 O O . GLY A 1 84 ? -5.567 8.728 19.973 1.00 86.75 84 GLY A O 1
ATOM 611 N N . THR A 1 85 ? -6.242 7.189 18.486 1.00 90.38 85 THR A N 1
ATOM 612 C CA . THR A 1 85 ? -6.251 6.049 19.417 1.00 90.38 85 THR A CA 1
ATOM 613 C C . THR A 1 85 ? -5.550 4.823 18.820 1.00 90.38 85 THR A C 1
ATOM 615 O O . THR A 1 85 ? -5.220 4.801 17.634 1.00 90.38 85 THR A O 1
ATOM 618 N N . ASP A 1 86 ? -5.366 3.781 19.632 1.00 91.00 86 ASP A N 1
ATOM 619 C CA . ASP A 1 86 ? -4.909 2.450 19.195 1.00 91.00 86 ASP A CA 1
ATOM 620 C C . ASP A 1 86 ? -6.063 1.439 19.070 1.00 91.00 86 ASP A C 1
ATOM 622 O O . ASP A 1 86 ? -5.844 0.242 18.899 1.00 91.00 86 ASP A O 1
ATOM 626 N N . LEU A 1 87 ? -7.313 1.904 19.171 1.00 91.31 87 LEU A N 1
ATOM 627 C CA . LEU A 1 87 ? -8.489 1.045 19.056 1.00 91.31 87 LEU A CA 1
ATOM 628 C C . LEU A 1 87 ? -8.764 0.736 17.586 1.00 91.31 87 LEU A C 1
ATOM 630 O O . LEU A 1 87 ? -8.851 1.659 16.781 1.00 91.31 87 LEU A O 1
ATOM 634 N N . ALA A 1 88 ? -8.971 -0.534 17.242 1.00 90.19 88 ALA A N 1
ATOM 635 C CA . ALA A 1 88 ? -9.287 -0.943 15.875 1.00 90.19 88 ALA A CA 1
ATOM 636 C C . ALA A 1 88 ? -10.542 -0.224 15.328 1.00 90.19 88 ALA A C 1
ATOM 638 O O . ALA A 1 88 ? -11.559 -0.090 16.022 1.00 90.19 88 ALA A O 1
ATOM 639 N N . ALA A 1 89 ? -10.462 0.267 14.086 1.00 86.44 89 ALA A N 1
ATOM 640 C CA . ALA A 1 89 ? -11.561 0.974 13.418 1.00 86.44 89 ALA A CA 1
ATOM 641 C C . ALA A 1 89 ? -12.526 0.042 12.667 1.00 86.44 89 ALA A C 1
ATOM 643 O O . ALA A 1 89 ? -13.662 0.432 12.429 1.00 86.44 89 ALA A O 1
ATOM 644 N N . ASN A 1 90 ? -12.097 -1.174 12.321 1.00 83.69 90 ASN A N 1
ATOM 645 C CA . ASN A 1 90 ? -12.888 -2.219 11.655 1.00 83.69 90 ASN A CA 1
ATOM 646 C C . ASN A 1 90 ? -13.817 -1.733 10.517 1.00 83.69 90 ASN A C 1
ATOM 648 O O . ASN A 1 90 ? -15.015 -2.035 10.543 1.00 83.69 90 ASN A O 1
ATOM 652 N N . PRO A 1 91 ? -13.316 -0.982 9.515 1.00 81.38 91 PRO A N 1
ATOM 653 C CA . PRO A 1 91 ? -14.153 -0.570 8.395 1.00 81.38 91 PRO A CA 1
ATOM 654 C C . PRO A 1 91 ? -14.608 -1.786 7.579 1.00 81.38 91 PRO A C 1
ATOM 656 O O . PRO A 1 91 ? -13.866 -2.756 7.397 1.00 81.38 91 PRO A O 1
ATOM 659 N N . ARG A 1 92 ? -15.822 -1.715 7.016 1.00 81.44 92 ARG A N 1
ATOM 660 C CA . ARG A 1 92 ? -16.398 -2.811 6.210 1.00 81.44 92 ARG A CA 1
ATOM 661 C C . ARG A 1 92 ? -15.514 -3.179 5.018 1.00 81.44 92 ARG A C 1
ATOM 663 O O . ARG A 1 92 ? -15.370 -4.358 4.688 1.00 81.44 92 ARG A O 1
ATOM 670 N N . SER A 1 93 ? -14.926 -2.171 4.378 1.00 79.56 93 SER A N 1
ATOM 671 C CA . SER A 1 93 ? -13.975 -2.336 3.284 1.00 79.56 93 SER A CA 1
ATOM 672 C C . SER A 1 93 ? -13.094 -1.106 3.125 1.00 79.56 93 SER A C 1
ATOM 674 O O . SER A 1 93 ? -13.573 0.008 3.322 1.00 79.56 93 SER A O 1
ATOM 676 N N . PHE A 1 94 ? -11.858 -1.293 2.670 1.00 79.62 94 PHE A N 1
ATOM 677 C CA . PHE A 1 94 ? -11.008 -0.193 2.220 1.00 79.62 94 PHE A CA 1
ATOM 678 C C . PHE A 1 94 ? -10.185 -0.609 1.005 1.00 79.62 94 PHE A C 1
ATOM 680 O O . PHE A 1 94 ? -9.930 -1.796 0.784 1.00 79.62 94 PHE A O 1
ATOM 687 N N . PHE A 1 95 ? -9.770 0.380 0.217 1.00 80.25 95 PHE A N 1
ATOM 688 C CA . PHE A 1 95 ? -8.854 0.162 -0.890 1.00 80.25 95 PHE A CA 1
ATOM 689 C C . PHE A 1 95 ? -7.466 0.687 -0.538 1.00 80.25 95 PHE A C 1
ATOM 691 O O . PHE A 1 95 ? -7.324 1.737 0.084 1.00 80.25 95 PHE A O 1
ATOM 698 N N . PHE A 1 96 ? -6.447 -0.049 -0.962 1.00 81.25 96 PHE A N 1
ATOM 699 C CA . PHE A 1 96 ? -5.046 0.314 -0.812 1.00 81.25 96 PHE A CA 1
ATOM 700 C C . PHE A 1 96 ? -4.360 0.197 -2.165 1.00 81.25 96 PHE A C 1
ATOM 702 O O . PHE A 1 96 ? -4.522 -0.813 -2.849 1.00 81.25 96 PHE A O 1
ATOM 709 N N . SER A 1 97 ? -3.585 1.199 -2.560 1.00 81.31 97 SER A N 1
ATOM 710 C CA . SER A 1 97 ? -2.905 1.197 -3.853 1.00 81.31 97 SER A CA 1
ATOM 711 C C . SER A 1 97 ? -1.398 1.304 -3.702 1.00 81.31 97 SER A C 1
ATOM 713 O O . SER A 1 97 ? -0.905 2.143 -2.951 1.00 81.31 97 SER A O 1
ATOM 715 N N . PHE A 1 98 ? -0.677 0.510 -4.488 1.00 81.44 98 PHE A N 1
ATOM 716 C CA . PHE A 1 98 ? 0.742 0.723 -4.750 1.00 81.44 98 PHE A CA 1
ATOM 717 C C . PHE A 1 98 ? 0.891 1.355 -6.126 1.00 81.44 98 PHE A C 1
ATOM 719 O O . PHE A 1 98 ? 0.268 0.897 -7.085 1.00 81.44 98 PHE A O 1
ATOM 726 N N . PHE A 1 99 ? 1.745 2.365 -6.229 1.00 78.75 99 PHE A N 1
ATOM 727 C CA . PHE A 1 99 ? 2.127 2.976 -7.494 1.00 78.75 99 PHE A CA 1
ATOM 728 C C . PHE A 1 99 ? 3.648 2.954 -7.630 1.00 78.75 99 PHE A C 1
ATOM 730 O O . PHE A 1 99 ? 4.377 2.882 -6.642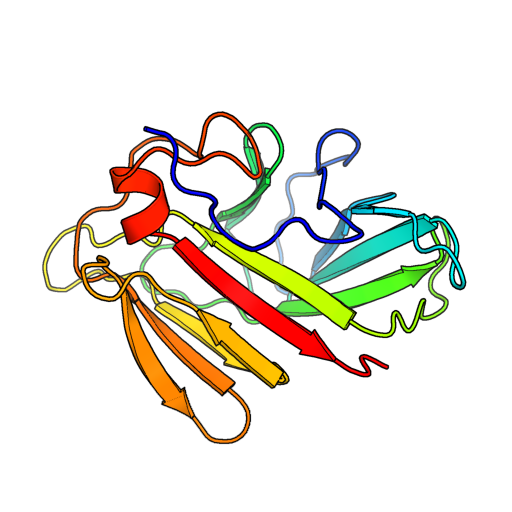 1.00 78.75 99 PHE A O 1
ATOM 737 N N . ASN A 1 100 ? 4.112 3.035 -8.873 1.00 73.00 100 ASN A N 1
ATOM 738 C CA . ASN A 1 100 ? 5.513 3.265 -9.208 1.00 73.00 100 ASN A CA 1
ATOM 739 C C . ASN A 1 100 ? 6.515 2.204 -8.705 1.00 73.00 100 ASN A C 1
ATOM 741 O O . ASN A 1 100 ? 7.628 2.528 -8.301 1.00 73.00 100 ASN A O 1
ATOM 745 N N . LEU A 1 101 ? 6.149 0.921 -8.781 1.00 76.44 101 LEU A N 1
ATOM 746 C CA . LEU A 1 101 ? 7.126 -0.158 -8.603 1.00 76.44 101 LEU A CA 1
ATOM 747 C C . LEU A 1 101 ? 8.174 -0.086 -9.724 1.00 76.44 101 LEU A C 1
ATOM 749 O O . LEU A 1 101 ? 7.824 -0.112 -10.909 1.00 76.44 101 LEU A O 1
ATOM 753 N N . HIS A 1 102 ? 9.455 0.004 -9.373 1.00 73.38 102 HIS A N 1
ATOM 754 C CA . HIS A 1 102 ? 10.528 0.286 -10.317 1.00 73.38 102 HIS A CA 1
ATOM 755 C C . HIS A 1 102 ? 11.220 -0.986 -10.829 1.00 73.38 102 HIS A C 1
ATOM 757 O O . HIS A 1 102 ? 11.457 -1.940 -10.091 1.00 73.38 102 HIS A O 1
ATOM 763 N N . ASN A 1 103 ? 11.598 -0.991 -12.110 1.00 74.44 103 ASN A N 1
ATOM 764 C CA . ASN A 1 103 ? 12.533 -1.960 -12.678 1.00 74.44 103 ASN A CA 1
ATOM 765 C C . ASN A 1 103 ? 13.685 -1.211 -13.369 1.00 74.44 103 ASN A C 1
ATOM 767 O O . ASN A 1 103 ? 13.498 -0.639 -14.444 1.00 74.44 103 ASN A O 1
ATOM 771 N N . ALA A 1 104 ? 14.861 -1.170 -12.734 1.00 57.25 104 ALA A N 1
ATOM 772 C CA . ALA A 1 104 ? 15.988 -0.341 -13.185 1.00 57.25 104 ALA A CA 1
ATOM 773 C C . ALA A 1 104 ? 16.754 -0.943 -14.377 1.00 57.25 104 ALA A C 1
ATOM 775 O O . ALA A 1 104 ? 17.563 -0.268 -15.008 1.00 57.25 104 ALA A O 1
ATOM 776 N N . SER A 1 105 ? 16.557 -2.231 -14.648 1.00 56.44 105 SER A N 1
ATOM 777 C CA . SER A 1 105 ? 17.166 -3.058 -15.704 1.00 56.44 105 SER A CA 1
ATOM 778 C C . SER A 1 105 ? 16.962 -4.510 -15.273 1.00 56.44 105 SER A C 1
ATOM 780 O O . SER A 1 105 ? 16.911 -4.765 -14.075 1.00 56.44 105 SER A O 1
ATOM 782 N N . GLY A 1 106 ? 16.855 -5.456 -16.215 1.00 55.28 106 GLY A N 1
ATOM 783 C CA . GLY A 1 106 ? 16.286 -6.813 -16.058 1.00 55.28 106 GLY A CA 1
ATOM 784 C C . GLY A 1 106 ? 16.735 -7.732 -14.901 1.00 55.28 106 GLY A C 1
ATOM 785 O O . GLY A 1 106 ? 16.253 -8.858 -14.830 1.00 55.28 106 GLY A O 1
ATOM 786 N N . SER A 1 107 ? 17.596 -7.289 -13.985 1.00 60.41 107 SER A N 1
ATOM 787 C CA . SER A 1 107 ? 17.956 -7.958 -12.729 1.00 60.41 107 SER A CA 1
ATOM 788 C C . SER A 1 107 ? 17.486 -7.239 -11.448 1.00 60.41 107 SER A C 1
ATOM 790 O O . SER A 1 107 ? 17.580 -7.821 -10.372 1.00 60.41 107 SER A O 1
ATOM 792 N N . HIS A 1 108 ? 16.970 -6.008 -11.531 1.00 71.62 108 HIS A N 1
ATOM 793 C CA . HIS A 1 108 ? 16.561 -5.187 -10.383 1.00 71.62 108 HIS A CA 1
ATOM 794 C C . HIS A 1 108 ? 15.106 -4.754 -10.541 1.00 71.62 108 HIS A C 1
ATOM 796 O O . HIS A 1 108 ? 14.822 -3.678 -11.064 1.00 71.62 108 HIS A O 1
ATOM 802 N N . SER A 1 109 ? 14.191 -5.624 -10.115 1.00 82.00 109 SER A N 1
ATOM 803 C CA . SER A 1 109 ? 12.760 -5.337 -10.092 1.00 82.00 109 SER A CA 1
ATOM 804 C C . SER A 1 109 ? 12.259 -5.249 -8.666 1.00 82.00 109 SER A C 1
ATOM 806 O O . SER A 1 109 ? 12.408 -6.203 -7.897 1.00 82.00 109 SER A O 1
ATOM 808 N N . ASP A 1 110 ? 11.534 -4.177 -8.384 1.00 84.19 110 ASP A N 1
ATOM 809 C CA . ASP A 1 110 ? 10.719 -4.080 -7.192 1.00 84.19 110 ASP A CA 1
ATOM 810 C C . ASP A 1 110 ? 9.619 -5.129 -7.232 1.00 84.19 110 ASP A C 1
ATOM 812 O O . ASP A 1 110 ? 9.051 -5.474 -8.283 1.00 84.19 110 ASP A O 1
ATOM 816 N N . ARG A 1 111 ? 9.341 -5.651 -6.045 1.00 88.75 111 ARG A N 1
ATOM 817 C CA . ARG A 1 111 ? 8.325 -6.656 -5.812 1.00 88.75 111 ARG A CA 1
ATOM 818 C C . ARG A 1 111 ? 7.616 -6.341 -4.515 1.00 88.75 111 ARG A C 1
ATOM 820 O O . ARG A 1 111 ? 8.259 -6.153 -3.487 1.00 88.75 111 ARG A O 1
ATOM 827 N N . VAL A 1 112 ? 6.295 -6.390 -4.565 1.00 90.31 112 VAL A N 1
ATOM 828 C CA . VAL A 1 112 ? 5.445 -6.273 -3.386 1.00 90.31 112 VAL A CA 1
ATOM 829 C C . VAL A 1 112 ? 4.628 -7.543 -3.267 1.00 90.31 112 VAL A C 1
ATOM 831 O O . VAL A 1 112 ? 3.993 -7.978 -4.226 1.00 90.31 112 VAL A O 1
ATOM 834 N N . THR A 1 113 ? 4.655 -8.145 -2.086 1.00 93.38 113 THR A N 1
ATOM 835 C CA . THR A 1 113 ? 3.761 -9.244 -1.739 1.00 93.38 113 THR A CA 1
ATOM 836 C C . THR A 1 113 ? 2.746 -8.719 -0.743 1.00 93.38 113 THR A C 1
ATOM 838 O O . THR A 1 113 ? 3.126 -8.182 0.295 1.00 93.38 113 THR A O 1
ATOM 841 N N . VAL A 1 114 ? 1.467 -8.876 -1.061 1.00 92.19 114 VAL A N 1
ATOM 842 C CA . VAL A 1 114 ? 0.359 -8.431 -0.217 1.00 92.19 114 VAL A CA 1
ATOM 843 C C . VAL A 1 114 ? -0.458 -9.639 0.195 1.00 92.19 114 VAL A C 1
ATOM 845 O O . VAL A 1 114 ? -0.792 -10.469 -0.649 1.00 92.19 114 VAL A O 1
ATOM 848 N N . HIS A 1 115 ? -0.799 -9.713 1.478 1.00 92.38 115 HIS A N 1
ATOM 849 C CA . HIS A 1 115 ? -1.647 -10.757 2.043 1.00 92.38 115 HIS A CA 1
ATOM 850 C C . HIS A 1 115 ? -2.936 -10.175 2.625 1.00 92.38 115 HIS A C 1
ATOM 852 O O . HIS A 1 115 ? -3.001 -8.979 2.897 1.00 92.38 115 HIS A O 1
ATOM 858 N N . GLY A 1 116 ? -3.955 -11.018 2.817 1.00 90.06 116 GLY A N 1
ATOM 859 C CA . GLY A 1 116 ? -5.201 -10.635 3.498 1.00 90.06 116 GLY A CA 1
ATOM 860 C C . GLY A 1 116 ? -6.141 -9.743 2.681 1.00 90.06 116 GLY A C 1
ATOM 861 O O . GLY A 1 116 ? -7.128 -9.243 3.212 1.00 90.06 116 GLY A O 1
ATOM 862 N N . MET A 1 117 ? -5.849 -9.535 1.395 1.00 91.06 117 MET A N 1
ATOM 8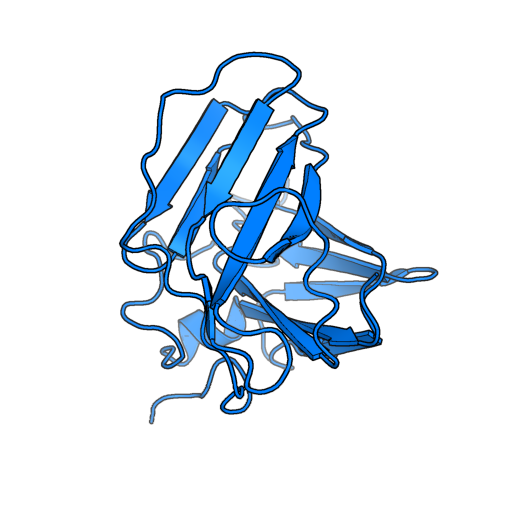63 C CA . MET A 1 117 ? -6.748 -8.844 0.470 1.00 91.06 117 MET A CA 1
ATOM 864 C C . MET A 1 117 ? -7.887 -9.771 0.020 1.00 91.06 117 MET A C 1
ATOM 866 O O . MET A 1 117 ? -7.707 -10.983 -0.101 1.00 91.06 117 MET A O 1
ATOM 870 N N . ALA A 1 118 ? -9.050 -9.188 -0.263 1.00 90.62 118 ALA A N 1
ATOM 871 C CA . ALA A 1 118 ? -10.190 -9.886 -0.853 1.00 90.62 118 ALA A CA 1
ATOM 872 C C . ALA A 1 118 ? -10.067 -9.978 -2.382 1.00 90.62 118 ALA A C 1
ATOM 874 O O . ALA A 1 118 ? -10.411 -10.992 -2.986 1.00 90.62 118 ALA A O 1
ATOM 875 N N . SER A 1 119 ? -9.590 -8.909 -3.024 1.00 89.81 119 SER A N 1
ATOM 876 C CA . SER A 1 119 ? -9.316 -8.887 -4.464 1.00 89.81 119 SER A CA 1
ATOM 877 C C . SER A 1 119 ? -8.298 -7.805 -4.819 1.00 89.81 119 SER A C 1
ATOM 879 O O . SER A 1 119 ? -7.962 -6.952 -3.995 1.00 89.81 119 SER A O 1
ATOM 881 N N . TYR A 1 120 ? -7.809 -7.830 -6.056 1.00 89.88 120 TYR A N 1
ATOM 882 C CA . TYR A 1 120 ? -6.936 -6.797 -6.598 1.00 89.88 120 TYR A CA 1
ATOM 883 C C . TYR A 1 120 ? -7.277 -6.498 -8.057 1.00 89.88 120 TYR A C 1
ATOM 885 O O . TYR A 1 120 ? -7.841 -7.334 -8.763 1.00 89.88 120 TYR A O 1
ATOM 893 N N . MET A 1 121 ? -6.917 -5.300 -8.504 1.00 87.94 121 MET A N 1
ATOM 894 C CA . MET A 1 121 ? -7.040 -4.836 -9.880 1.00 87.94 121 MET A CA 1
ATOM 895 C C . MET A 1 121 ? -5.691 -4.291 -10.346 1.00 87.94 121 MET A C 1
ATOM 897 O O . MET A 1 121 ? -5.025 -3.546 -9.625 1.00 87.94 121 MET A O 1
ATOM 901 N N . VAL A 1 122 ? -5.317 -4.655 -11.565 1.00 87.25 122 VAL A N 1
ATOM 902 C CA . VAL A 1 122 ? -4.180 -4.113 -12.315 1.00 87.25 122 VAL A CA 1
ATOM 903 C C . VAL A 1 122 ? -4.663 -3.795 -13.729 1.00 87.25 122 VAL A C 1
ATOM 905 O O . VAL A 1 122 ? -5.645 -4.386 -14.187 1.00 87.25 122 VAL A O 1
ATOM 908 N N . ASP A 1 123 ? -4.009 -2.863 -14.420 1.00 84.81 123 ASP A N 1
ATOM 909 C CA . ASP A 1 123 ? -4.301 -2.630 -15.838 1.00 84.81 123 ASP A CA 1
ATOM 910 C C . ASP A 1 123 ? -3.889 -3.884 -16.646 1.00 84.81 123 ASP A C 1
ATOM 912 O O . ASP A 1 123 ? -2.776 -4.381 -16.447 1.00 84.81 123 ASP A O 1
ATOM 916 N N . PRO A 1 124 ? -4.754 -4.434 -17.521 1.00 83.75 124 PRO A N 1
ATOM 917 C CA . PRO A 1 124 ? -4.427 -5.622 -18.316 1.00 83.75 124 PRO A CA 1
ATOM 918 C C . PRO A 1 124 ? -3.266 -5.385 -19.291 1.00 83.75 124 PRO A C 1
ATOM 920 O O . PRO A 1 124 ? -2.528 -6.321 -19.590 1.00 83.75 124 PRO A O 1
ATOM 923 N N . ASP A 1 125 ? -3.070 -4.138 -19.728 1.00 86.81 125 ASP A N 1
ATOM 924 C CA . ASP A 1 125 ? -1.921 -3.695 -20.526 1.00 86.81 125 ASP A CA 1
ATOM 925 C C . ASP A 1 125 ? -0.862 -3.005 -19.640 1.00 86.81 125 ASP A C 1
ATOM 927 O O . ASP A 1 125 ? -0.075 -2.168 -20.103 1.00 86.81 125 ASP A O 1
ATOM 931 N N . GLY A 1 126 ? -0.901 -3.297 -18.338 1.00 84.94 126 GLY A N 1
ATOM 932 C CA . GLY A 1 126 ? -0.068 -2.700 -17.309 1.00 84.94 126 GLY A CA 1
ATOM 933 C C . GLY A 1 126 ? 1.358 -3.239 -17.273 1.00 84.94 126 GLY A C 1
ATOM 934 O O . GLY A 1 126 ? 1.694 -4.291 -17.809 1.00 84.94 126 GLY A O 1
ATOM 935 N N . ASP A 1 127 ? 2.206 -2.510 -16.558 1.00 89.19 127 ASP A N 1
ATOM 936 C CA . ASP A 1 127 ? 3.623 -2.806 -16.353 1.00 89.19 127 ASP A CA 1
ATOM 937 C C . ASP A 1 127 ? 3.872 -3.600 -15.059 1.00 89.19 127 ASP A C 1
ATOM 939 O O . ASP A 1 127 ? 4.954 -3.540 -14.467 1.00 89.19 127 ASP A O 1
ATOM 943 N N . LEU A 1 128 ? 2.857 -4.327 -14.590 1.00 89.12 128 LEU A N 1
ATOM 944 C CA . LEU A 1 128 ? 2.910 -5.139 -13.382 1.00 89.12 128 LEU A CA 1
ATOM 945 C C . LEU A 1 128 ? 2.598 -6.593 -13.723 1.00 89.12 128 LEU A C 1
ATOM 947 O O . LEU A 1 128 ? 1.468 -6.948 -14.052 1.00 89.12 128 LEU A O 1
ATOM 951 N N . ARG A 1 129 ? 3.589 -7.471 -13.555 1.00 92.00 129 ARG A N 1
ATOM 952 C CA . ARG A 1 129 ? 3.332 -8.909 -13.495 1.00 92.00 129 ARG A CA 1
ATOM 953 C C . ARG A 1 129 ? 2.729 -9.225 -12.135 1.00 92.00 129 ARG A C 1
ATOM 955 O O . ARG A 1 129 ? 3.309 -8.877 -11.107 1.00 92.00 129 ARG A O 1
ATOM 962 N N . HIS A 1 130 ? 1.615 -9.937 -12.129 1.00 93.12 130 HIS A N 1
ATOM 963 C CA . HIS A 1 130 ? 0.935 -10.354 -10.912 1.00 93.12 130 HIS A CA 1
ATOM 964 C C . HIS A 1 130 ? 0.855 -11.879 -10.841 1.00 93.12 130 HIS A C 1
ATOM 966 O O . HIS A 1 130 ? 0.636 -12.562 -11.838 1.00 93.12 130 HIS A O 1
ATOM 972 N N . GLU A 1 131 ? 1.066 -12.413 -9.646 1.00 95.88 131 GLU A N 1
ATOM 973 C CA . GLU A 1 131 ? 1.028 -13.840 -9.363 1.00 95.88 131 GLU A CA 1
ATOM 974 C C . GLU A 1 131 ? 0.153 -14.067 -8.126 1.00 95.88 131 GLU A C 1
ATOM 976 O O . GLU A 1 131 ? 0.514 -13.607 -7.035 1.00 95.88 131 GLU A O 1
ATOM 981 N N . PRO A 1 132 ? -1.011 -14.722 -8.274 1.00 93.25 132 PRO A N 1
ATOM 982 C CA . PRO A 1 132 ? -1.849 -15.080 -7.139 1.00 93.25 132 PRO A CA 1
ATOM 983 C C . PRO A 1 132 ? -1.095 -15.987 -6.162 1.00 93.25 132 PRO A C 1
ATOM 985 O O . PRO A 1 132 ? -0.417 -16.928 -6.570 1.00 93.25 132 PRO A O 1
ATOM 988 N N . LEU A 1 133 ? -1.248 -15.723 -4.869 1.00 94.38 133 LEU A N 1
ATOM 989 C CA . LEU A 1 133 ? -0.736 -16.553 -3.783 1.00 94.38 133 LEU A CA 1
ATOM 990 C C . LEU A 1 133 ? -1.904 -17.047 -2.927 1.00 94.38 133 LEU A C 1
ATOM 992 O O . LEU A 1 133 ? -3.010 -16.505 -2.978 1.00 94.38 133 LEU A O 1
ATOM 996 N N . VAL A 1 134 ? -1.646 -18.036 -2.070 1.00 91.44 134 VAL A N 1
ATOM 997 C CA . VAL A 1 134 ? -2.588 -18.369 -0.996 1.00 91.44 134 VAL A CA 1
ATOM 998 C C . VAL A 1 134 ? -2.773 -17.125 -0.125 1.00 91.44 134 VAL A C 1
ATOM 1000 O O . VAL A 1 134 ? -1.810 -16.620 0.453 1.00 91.44 134 VAL A O 1
ATOM 1003 N N . ASN A 1 135 ? -4.010 -16.625 -0.060 1.00 88.56 135 ASN A N 1
ATOM 1004 C CA . ASN A 1 135 ? -4.380 -15.427 0.693 1.00 88.56 135 ASN A CA 1
ATOM 1005 C C . ASN A 1 135 ? -3.560 -14.175 0.313 1.00 88.56 135 ASN A C 1
ATOM 1007 O O . ASN A 1 135 ? -3.151 -13.411 1.188 1.00 88.56 135 ASN A O 1
ATOM 1011 N N . GLY A 1 136 ? -3.246 -13.982 -0.972 1.00 93.88 136 GLY A N 1
ATOM 1012 C CA . GLY A 1 136 ? -2.458 -12.823 -1.380 1.00 93.88 136 GLY A CA 1
ATOM 1013 C C . GLY A 1 136 ? -2.156 -12.706 -2.866 1.00 93.88 136 GLY A C 1
ATOM 1014 O O . GLY A 1 136 ? -2.621 -13.484 -3.697 1.00 93.88 136 GLY A O 1
ATOM 1015 N N . VAL A 1 137 ? -1.343 -11.709 -3.194 1.00 95.25 137 VAL A N 1
ATOM 1016 C CA . VAL A 1 137 ? -0.813 -11.473 -4.538 1.00 95.25 137 VAL A CA 1
ATOM 1017 C C . VAL A 1 137 ? 0.633 -11.007 -4.448 1.00 95.25 137 VAL A C 1
ATOM 1019 O O . VAL A 1 137 ? 0.999 -10.217 -3.576 1.00 95.25 137 VAL A O 1
ATOM 1022 N N . ARG A 1 138 ? 1.464 -11.487 -5.370 1.00 94.69 138 ARG A N 1
ATOM 1023 C CA . ARG A 1 138 ? 2.799 -10.954 -5.626 1.00 94.69 138 ARG A CA 1
ATOM 1024 C C . ARG A 1 138 ? 2.764 -10.094 -6.882 1.00 94.69 138 ARG A C 1
ATOM 1026 O O . ARG A 1 138 ? 2.483 -10.592 -7.966 1.00 94.69 138 ARG A O 1
ATOM 1033 N N . LEU A 1 139 ? 3.094 -8.820 -6.730 1.00 92.38 139 LEU A N 1
ATOM 1034 C CA . LEU A 1 139 ? 3.216 -7.828 -7.793 1.00 92.38 139 LEU A CA 1
ATOM 1035 C C . LEU A 1 139 ? 4.700 -7.610 -8.085 1.00 92.38 139 LEU A C 1
ATOM 1037 O O . LEU A 1 139 ? 5.501 -7.474 -7.164 1.00 92.38 139 LEU A O 1
ATOM 1041 N N . THR A 1 140 ? 5.099 -7.630 -9.351 1.00 91.00 140 THR A N 1
ATOM 1042 C CA . THR A 1 140 ? 6.487 -7.428 -9.792 1.00 91.00 140 THR A CA 1
ATOM 1043 C C . THR A 1 140 ? 6.500 -6.472 -10.973 1.00 91.00 140 THR A C 1
ATOM 1045 O O . THR A 1 140 ? 5.775 -6.690 -11.942 1.00 91.00 140 THR A O 1
ATOM 1048 N N . SER A 1 141 ? 7.331 -5.437 -10.908 1.00 89.31 141 SER A N 1
ATOM 1049 C CA . SER A 1 141 ? 7.449 -4.465 -11.994 1.00 89.31 141 SER A CA 1
ATOM 1050 C C . SER A 1 141 ? 8.095 -5.065 -13.249 1.00 89.31 141 SER A C 1
ATOM 1052 O O . SER A 1 141 ? 9.130 -5.731 -13.190 1.00 89.31 141 SER A O 1
ATOM 1054 N N . THR A 1 142 ? 7.509 -4.828 -14.421 1.00 88.44 142 THR A N 1
ATOM 1055 C CA . THR A 1 142 ? 8.060 -5.294 -15.706 1.00 88.44 142 THR A CA 1
ATOM 1056 C C . THR A 1 142 ? 8.738 -4.189 -16.503 1.00 88.44 142 THR A C 1
ATOM 1058 O O . THR A 1 142 ? 9.400 -4.483 -17.498 1.00 88.44 142 THR A O 1
ATOM 1061 N N . ARG A 1 143 ? 8.589 -2.923 -16.096 1.00 85.38 143 ARG A N 1
ATOM 1062 C CA . ARG A 1 143 ? 9.200 -1.763 -16.758 1.00 85.38 143 ARG A CA 1
ATOM 1063 C C . ARG A 1 143 ? 9.727 -0.758 -15.749 1.00 85.38 143 ARG A C 1
ATOM 1065 O O . ARG A 1 143 ? 9.365 -0.774 -14.580 1.00 85.38 143 ARG A O 1
ATOM 1072 N N . ARG A 1 144 ? 10.577 0.151 -16.222 1.00 81.75 144 ARG A N 1
ATOM 1073 C CA . ARG A 1 144 ? 11.044 1.277 -15.414 1.00 81.75 144 ARG A CA 1
ATOM 1074 C C . ARG A 1 144 ? 9.848 2.035 -14.826 1.00 81.75 144 ARG A C 1
ATOM 1076 O O . ARG A 1 144 ? 8.887 2.330 -15.543 1.00 81.75 144 ARG A O 1
ATOM 1083 N N . GLY A 1 145 ? 9.930 2.335 -13.531 1.00 75.06 145 GLY A N 1
ATOM 1084 C CA . GLY A 1 145 ? 8.991 3.226 -12.856 1.00 75.06 145 GLY A CA 1
ATOM 1085 C C . GLY A 1 145 ? 9.073 4.656 -13.404 1.00 75.06 145 GLY A C 1
ATOM 1086 O O . GLY A 1 145 ? 9.987 4.999 -14.154 1.00 75.06 145 GLY A O 1
ATOM 1087 N N . LEU A 1 146 ? 8.104 5.484 -13.041 1.00 75.56 146 LEU A N 1
ATOM 1088 C CA . LEU A 1 146 ? 8.138 6.927 -13.245 1.00 75.56 146 LEU A CA 1
ATOM 1089 C C . LEU A 1 146 ? 9.092 7.576 -12.233 1.00 75.56 146 LEU A C 1
ATOM 1091 O O . LEU A 1 146 ? 9.249 7.102 -11.113 1.00 75.56 146 LEU A O 1
ATOM 1095 N N . ASP A 1 147 ? 9.694 8.702 -12.598 1.00 73.94 147 ASP A N 1
ATOM 1096 C CA . ASP A 1 147 ? 10.544 9.472 -11.677 1.00 73.94 147 ASP A CA 1
ATOM 1097 C C . ASP A 1 147 ? 9.708 10.415 -10.769 1.00 73.94 147 ASP A C 1
ATOM 1099 O O . ASP A 1 147 ? 10.241 11.336 -10.158 1.00 73.94 147 ASP A O 1
ATOM 1103 N N . HIS A 1 148 ? 8.384 10.219 -10.706 1.00 73.00 148 HIS A N 1
ATOM 1104 C CA . HIS A 1 148 ? 7.441 11.014 -9.915 1.00 73.00 148 HIS A CA 1
ATOM 1105 C C . HIS A 1 148 ? 6.277 10.161 -9.385 1.00 73.00 148 HIS A C 1
ATOM 1107 O O . HIS A 1 148 ? 5.922 9.135 -9.969 1.00 73.00 148 HIS A O 1
ATOM 1113 N N . ALA A 1 149 ? 5.672 10.609 -8.282 1.00 70.31 149 ALA A N 1
ATOM 1114 C CA . ALA A 1 149 ? 4.370 10.127 -7.827 1.00 70.31 149 ALA A CA 1
ATOM 1115 C C . ALA A 1 149 ? 3.241 10.755 -8.671 1.00 70.31 149 ALA A C 1
ATOM 1117 O O . ALA A 1 149 ? 3.441 11.852 -9.203 1.00 70.31 149 ALA A O 1
ATOM 1118 N N . PRO A 1 150 ? 2.060 10.116 -8.783 1.00 70.81 150 PRO A N 1
ATOM 1119 C CA . PRO A 1 150 ? 0.944 10.691 -9.525 1.00 70.81 150 PRO A CA 1
ATOM 1120 C C . PRO A 1 150 ? 0.554 12.075 -8.996 1.00 70.81 150 PRO A C 1
ATOM 1122 O O . PRO A 1 150 ? 0.587 12.316 -7.795 1.00 70.81 150 PRO A O 1
ATOM 1125 N N . ALA A 1 151 ? 0.152 13.002 -9.864 1.00 65.94 151 ALA A N 1
ATOM 1126 C CA . ALA A 1 151 ? -0.093 14.388 -9.440 1.00 65.94 151 ALA A CA 1
ATOM 1127 C C . ALA A 1 151 ? -1.268 14.540 -8.447 1.00 65.94 151 ALA A C 1
ATOM 1129 O O . ALA A 1 151 ? -1.279 15.461 -7.630 1.00 65.94 151 ALA A O 1
ATOM 1130 N N . SER A 1 152 ? -2.256 13.643 -8.504 1.00 63.22 152 SER A N 1
ATOM 1131 C CA . SER A 1 152 ? -3.431 13.668 -7.629 1.00 63.22 152 SER A CA 1
ATOM 1132 C C . SER A 1 152 ? -4.054 12.284 -7.512 1.00 63.22 152 SER A C 1
ATOM 1134 O O . SER A 1 152 ? -4.297 11.637 -8.526 1.00 63.22 152 SER A O 1
ATOM 1136 N N . SER A 1 153 ? -4.389 11.852 -6.303 1.00 58.06 153 SER A N 1
ATOM 1137 C CA . SER A 1 153 ? -5.350 10.762 -6.129 1.00 58.06 153 SER A CA 1
ATOM 1138 C C . SER A 1 153 ? -6.765 11.315 -6.407 1.00 58.06 153 SER A C 1
ATOM 1140 O O . SER A 1 153 ? -6.983 12.514 -6.208 1.00 58.06 153 SER A O 1
ATOM 1142 N N . PRO A 1 154 ? -7.709 10.535 -6.976 1.00 58.75 154 PRO A N 1
ATOM 1143 C CA . PRO A 1 154 ? -7.574 9.203 -7.583 1.00 58.75 154 PRO A CA 1
ATOM 1144 C C . PRO A 1 154 ? -7.252 9.255 -9.098 1.00 58.75 154 PRO A C 1
ATOM 1146 O O . PRO A 1 154 ? -7.452 8.276 -9.829 1.00 58.75 154 PRO A O 1
ATOM 1149 N N . MET A 1 155 ? -6.836 10.420 -9.604 1.00 64.50 155 MET A N 1
ATOM 1150 C CA . MET A 1 155 ? -6.709 10.707 -11.034 1.00 64.50 155 MET A CA 1
ATOM 1151 C C . MET A 1 155 ? -5.287 10.458 -11.525 1.00 64.50 155 MET A C 1
ATOM 1153 O O . MET A 1 155 ? -4.400 11.290 -11.356 1.00 64.50 155 MET A O 1
ATOM 1157 N N . CYS A 1 156 ? -5.111 9.337 -12.215 1.00 69.50 156 CYS A N 1
ATOM 1158 C CA . CYS A 1 156 ? -3.857 8.992 -12.858 1.00 69.50 156 CYS A CA 1
ATOM 1159 C C . CYS A 1 156 ? -3.879 9.331 -14.354 1.00 69.50 156 CYS A C 1
ATOM 1161 O O . CYS A 1 156 ? -4.905 9.232 -15.046 1.00 69.50 156 CYS A O 1
ATOM 1163 N N . THR A 1 157 ? -2.712 9.658 -14.897 1.00 79.19 157 THR A N 1
ATOM 1164 C CA . THR A 1 157 ? -2.452 9.543 -16.331 1.00 79.19 157 THR A CA 1
ATOM 1165 C C . THR A 1 157 ? -2.552 8.076 -16.767 1.00 79.19 157 THR A C 1
ATOM 1167 O O . THR A 1 157 ? -2.523 7.148 -15.955 1.00 79.19 157 THR A O 1
ATOM 1170 N N . ALA A 1 158 ? -2.672 7.836 -18.075 1.00 80.62 158 ALA A N 1
ATOM 1171 C CA . ALA A 1 158 ? -2.719 6.470 -18.595 1.00 80.62 158 ALA A CA 1
ATOM 1172 C C . ALA A 1 158 ? -1.449 5.666 -18.250 1.00 80.62 158 ALA A C 1
ATOM 1174 O O . ALA A 1 158 ? -1.538 4.466 -18.008 1.00 80.62 158 ALA A O 1
ATOM 1175 N N . ASP A 1 159 ? -0.288 6.323 -18.187 1.00 81.19 159 ASP A N 1
ATOM 1176 C CA . ASP A 1 159 ? 0.983 5.667 -17.869 1.00 81.19 159 ASP A CA 1
ATOM 1177 C C . ASP A 1 159 ? 1.155 5.391 -16.370 1.00 81.19 159 ASP A C 1
ATOM 1179 O O . ASP A 1 159 ? 1.733 4.367 -16.000 1.00 81.19 159 ASP A O 1
ATOM 1183 N N . GLU A 1 160 ? 0.616 6.256 -15.508 1.00 81.19 160 GLU A N 1
ATOM 1184 C CA . GLU A 1 160 ? 0.536 6.028 -14.059 1.00 81.19 160 GLU A CA 1
ATOM 1185 C C . GLU A 1 160 ? -0.400 4.852 -13.736 1.00 81.19 160 GLU A C 1
ATOM 1187 O O . GLU A 1 160 ? -0.055 3.981 -12.933 1.00 81.19 160 GLU A O 1
ATOM 1192 N N . ALA A 1 161 ? -1.546 4.762 -14.422 1.00 80.31 161 ALA A N 1
ATOM 1193 C CA . ALA A 1 161 ? -2.506 3.671 -14.240 1.00 80.31 161 ALA A CA 1
ATOM 1194 C C . ALA A 1 161 ? -1.894 2.298 -14.567 1.00 80.31 161 ALA A C 1
ATOM 1196 O O . ALA A 1 161 ? -2.086 1.340 -13.819 1.00 80.31 161 ALA A O 1
ATOM 1197 N N . LYS A 1 162 ? -1.069 2.213 -15.619 1.00 85.38 162 LYS A N 1
ATOM 1198 C CA . LYS A 1 162 ? -0.344 0.982 -15.983 1.00 85.38 162 LYS A CA 1
ATOM 1199 C C . LYS A 1 162 ? 0.621 0.493 -14.904 1.00 85.38 162 LYS A C 1
ATOM 1201 O O . LYS A 1 162 ? 0.963 -0.683 -14.890 1.00 85.38 162 LYS A O 1
ATOM 1206 N N . LYS A 1 163 ? 1.075 1.372 -14.011 1.00 84.44 163 LYS A N 1
ATOM 1207 C CA . LYS A 1 163 ? 2.040 1.068 -12.939 1.00 84.44 163 LYS A CA 1
ATOM 1208 C C . LYS A 1 163 ? 1.393 0.994 -11.561 1.00 84.44 163 LYS A C 1
ATOM 1210 O O . LYS A 1 163 ? 2.100 1.002 -10.552 1.00 84.44 163 LYS A O 1
ATOM 1215 N N . THR A 1 164 ? 0.067 0.947 -11.520 1.00 84.50 164 THR A N 1
ATOM 1216 C CA . THR A 1 164 ? -0.705 0.953 -10.285 1.00 84.50 164 THR A CA 1
ATOM 1217 C C . THR A 1 164 ? -1.376 -0.395 -10.076 1.00 84.50 164 THR A C 1
ATOM 1219 O O . THR A 1 164 ? -1.963 -0.969 -10.993 1.00 84.50 164 THR A O 1
ATOM 1222 N N . ALA A 1 165 ? -1.302 -0.890 -8.846 1.00 85.94 165 ALA A N 1
ATOM 1223 C CA . ALA A 1 165 ? -2.133 -1.985 -8.378 1.00 85.94 165 ALA A CA 1
ATOM 1224 C C . ALA A 1 165 ? -3.051 -1.477 -7.277 1.00 85.94 165 ALA A C 1
ATOM 1226 O O . ALA A 1 165 ? -2.612 -0.768 -6.371 1.00 85.94 165 ALA A O 1
ATOM 1227 N N . VAL A 1 166 ? -4.312 -1.877 -7.346 1.00 85.75 166 VAL A N 1
ATOM 1228 C CA . VAL A 1 166 ? -5.358 -1.482 -6.406 1.00 85.75 166 VAL A CA 1
ATOM 1229 C C . VAL A 1 166 ? -5.851 -2.729 -5.698 1.00 85.75 166 VAL A C 1
ATOM 1231 O O . VAL A 1 166 ? -6.257 -3.687 -6.348 1.00 85.75 166 VAL A O 1
ATOM 1234 N N . LEU A 1 167 ? -5.822 -2.732 -4.375 1.00 86.88 167 LEU A N 1
ATOM 1235 C CA . LEU A 1 167 ? -6.160 -3.875 -3.533 1.00 86.88 167 LEU A CA 1
ATOM 1236 C C . LEU A 1 167 ? -7.407 -3.538 -2.731 1.00 86.88 167 LEU A C 1
ATOM 1238 O O . LEU A 1 167 ? -7.472 -2.475 -2.121 1.00 86.88 167 LEU A O 1
ATOM 1242 N N . LEU A 1 168 ? -8.378 -4.443 -2.718 1.00 86.44 168 LEU A N 1
ATOM 1243 C CA . LEU A 1 168 ? -9.561 -4.351 -1.875 1.00 86.44 168 LEU A CA 1
ATOM 1244 C C . LEU A 1 168 ? -9.375 -5.248 -0.657 1.00 86.44 168 LEU A C 1
ATOM 1246 O O . LEU A 1 168 ? -9.167 -6.454 -0.793 1.00 86.44 168 LEU A O 1
ATOM 1250 N N . PHE A 1 169 ? -9.548 -4.669 0.520 1.00 86.50 169 PHE A N 1
ATOM 1251 C CA . PHE A 1 169 ? -9.645 -5.385 1.781 1.00 86.50 169 PHE A CA 1
ATOM 1252 C C . PHE A 1 169 ? -11.086 -5.326 2.291 1.00 86.50 169 PHE A C 1
ATOM 1254 O O . PHE A 1 169 ? -11.762 -4.307 2.141 1.00 86.50 169 PHE A O 1
ATOM 1261 N N . GLN A 1 170 ? -11.569 -6.421 2.877 1.00 84.81 170 GLN A N 1
ATOM 1262 C CA . GLN A 1 170 ? -12.924 -6.540 3.421 1.00 84.81 170 GLN A CA 1
ATOM 1263 C C . GLN A 1 170 ? -12.877 -7.180 4.801 1.00 84.81 170 GLN A C 1
ATOM 1265 O O . GLN A 1 170 ? -12.076 -8.084 5.023 1.00 84.81 170 GLN A O 1
ATOM 1270 N N . GLY A 1 171 ? -13.753 -6.725 5.701 1.00 73.50 171 GLY A N 1
ATOM 1271 C CA . GLY A 1 171 ? -13.876 -7.300 7.043 1.00 73.50 171 GLY A CA 1
ATOM 1272 C C . GLY A 1 171 ? -12.568 -7.267 7.833 1.00 73.50 171 GLY A C 1
ATOM 1273 O O . GLY A 1 171 ? -12.241 -8.240 8.504 1.00 73.50 171 GLY A O 1
ATOM 1274 N N . VAL A 1 172 ? -11.799 -6.184 7.701 1.00 65.88 172 VAL A N 1
ATOM 1275 C CA . VAL A 1 172 ? -10.495 -6.064 8.360 1.00 65.88 172 VAL A CA 1
ATOM 1276 C C . VAL A 1 172 ? -10.715 -5.838 9.848 1.00 65.88 172 VAL A C 1
ATOM 1278 O O . VAL A 1 172 ? -11.443 -4.919 10.223 1.00 65.88 172 VAL A O 1
ATOM 1281 N N . SER A 1 173 ? -10.102 -6.693 10.664 1.00 55.88 173 SER A N 1
ATOM 1282 C CA . SER A 1 173 ? -10.156 -6.682 12.129 1.00 55.88 173 SER A CA 1
ATOM 1283 C C . SER A 1 173 ? -8.764 -6.638 12.732 1.00 55.88 173 SER A C 1
ATOM 1285 O O . SER A 1 173 ? -7.931 -7.423 12.221 1.00 55.88 173 SER A O 1
#

Foldseek 3Di:
DWDFLDDDDQFAQFQVPFDFDQDFDQWDKGKRFQSGQDPPLGGKIKIKIKRGGWRGWDDAHRGTDTHHDFPDDIDIDIFIARGPDPHGSQDQKDKDKDWFFADPDDPGKGKDKDFQFPDKDADPQAQWDWDDDDRIIMTIGNHGGDPGDAPDPRTHDPNRRSRMMMTMHGRHD

Organism: NCBI:txid1333877

Radius of gyration: 15.69 Å; chains: 1; bounding box: 39×34×40 Å

Sequence (173 aa):
PYRTCGRQVSCELTFGKSTFGTLSGSAWSVRYPRVCDDAEAGPIDLVLTGHSEVQGVGSSGPYGEVTIPAGKSARMDASLVRAGTDLAANPRSFFFSFFNLHNASGSHSDRVTVHGMASYMVDPDGDLRHEPLVNGVRLTSTRRGLDHAPASSPMCTADEAKKTAVLLFQGVS

Secondary structure (DSSP, 8-state):
-PEESSS--S-----TT-------SS-EEEEEEEEEEETTTEEEEEEEEESS--SEEEEETTEEEEE--TT----EEEEEEETTSSSB---SEEEEEEE---EEETTEE-EEEEES-SEEEE-TTSSEEEEEETTEEEEEE-SPPPSS--SSSSEE-HHHHTTEEEEEEES--